Protein AF-A0A935S5B5-F1 (afdb_monomer_lite)

Foldseek 3Di:
DDDDQKDWDWDQDPVRDTDTDQAWIWGFDADPVGATQWIWIWHWDADPNDIDTGTPFTWGWDADPPDNHTDDIDTD

pLDDT: mean 93.51, std 5.33, range [62.81, 98.44]

Structure (mmCIF, N/CA/C/O backbone):
data_AF-A0A935S5B5-F1
#
_entry.id   AF-A0A935S5B5-F1
#
loop_
_atom_site.group_PDB
_atom_site.id
_atom_site.type_symbol
_atom_site.label_atom_id
_atom_site.label_alt_id
_atom_site.label_comp_id
_atom_site.label_asym_id
_atom_site.label_entity_id
_atom_site.label_seq_id
_atom_site.pdbx_PDB_ins_code
_atom_site.Cartn_x
_atom_site.Cartn_y
_atom_site.Cartn_z
_atom_site.occupancy
_atom_site.B_iso_or_equiv
_atom_site.auth_seq_id
_atom_site.auth_comp_id
_atom_site.auth_asym_id
_atom_site.auth_atom_id
_atom_site.pdbx_PDB_model_num
ATOM 1 N N . MET A 1 1 ? -18.143 -7.203 2.633 1.00 62.81 1 MET A N 1
ATOM 2 C CA . MET A 1 1 ? -17.973 -5.797 2.207 1.00 62.81 1 MET A CA 1
ATOM 3 C C . MET A 1 1 ? -16.960 -5.803 1.069 1.00 62.81 1 MET A C 1
ATOM 5 O O . MET A 1 1 ? -15.826 -6.175 1.319 1.00 62.81 1 MET A O 1
ATOM 9 N N . ASN A 1 2 ? -17.361 -5.509 -0.173 1.00 83.75 2 ASN A N 1
ATOM 10 C CA . ASN A 1 2 ? -16.441 -5.566 -1.319 1.00 83.75 2 ASN A CA 1
ATOM 11 C C . ASN A 1 2 ? -15.684 -4.241 -1.434 1.00 83.75 2 ASN A C 1
ATOM 13 O O . ASN A 1 2 ? -16.282 -3.209 -1.750 1.00 83.75 2 ASN A O 1
ATOM 17 N N . ARG A 1 3 ? -14.391 -4.266 -1.114 1.00 90.12 3 ARG A N 1
ATOM 18 C CA . ARG A 1 3 ? -13.453 -3.147 -1.245 1.00 90.12 3 ARG A CA 1
ATOM 19 C C . ARG A 1 3 ? -12.162 -3.674 -1.858 1.00 90.12 3 ARG A C 1
ATOM 21 O O . ARG A 1 3 ? -11.840 -4.848 -1.700 1.00 90.12 3 ARG A O 1
ATOM 28 N N . MET A 1 4 ? -11.457 -2.810 -2.571 1.00 93.00 4 MET A N 1
ATOM 29 C CA . MET A 1 4 ? -10.173 -3.138 -3.173 1.00 93.00 4 MET A CA 1
ATOM 30 C C . MET A 1 4 ? -9.108 -3.234 -2.076 1.00 93.00 4 MET A C 1
ATOM 32 O O . MET A 1 4 ? -8.737 -2.219 -1.509 1.00 93.00 4 MET A O 1
ATOM 36 N N . SER A 1 5 ? -8.629 -4.436 -1.758 1.00 95.50 5 SER A N 1
ATOM 37 C CA . SER A 1 5 ? -7.591 -4.642 -0.733 1.00 95.50 5 SER A CA 1
ATOM 38 C C . SER A 1 5 ? -6.169 -4.636 -1.292 1.00 95.50 5 SER A C 1
ATOM 40 O O . SER A 1 5 ? -5.211 -4.547 -0.529 1.00 95.50 5 SER A O 1
ATOM 42 N N . ALA A 1 6 ?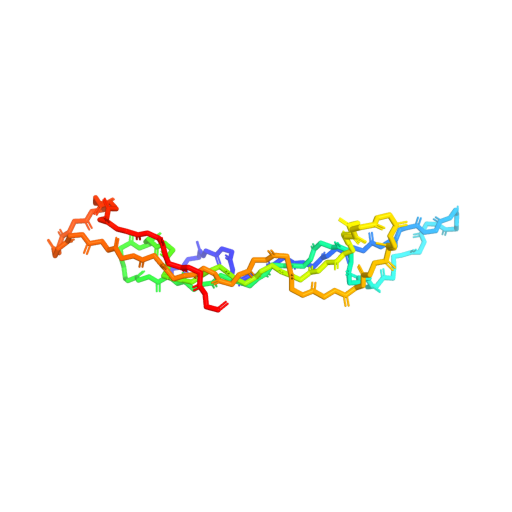 -6.019 -4.765 -2.610 1.00 95.56 6 ALA A N 1
ATOM 43 C CA . ALA A 1 6 ? -4.726 -4.736 -3.270 1.00 95.56 6 ALA A CA 1
ATOM 44 C C . ALA A 1 6 ? -4.837 -4.265 -4.726 1.00 95.56 6 ALA A C 1
ATOM 46 O O . ALA A 1 6 ? -5.841 -4.527 -5.393 1.00 95.56 6 ALA A O 1
ATOM 47 N N . SER A 1 7 ? -3.774 -3.617 -5.202 1.00 94.50 7 SER A N 1
ATOM 48 C CA . SER A 1 7 ? -3.489 -3.335 -6.610 1.00 94.50 7 SER A CA 1
ATOM 49 C C . SER A 1 7 ? -2.139 -3.933 -6.968 1.00 94.50 7 SER A C 1
ATOM 51 O O . SER A 1 7 ? -1.186 -3.808 -6.196 1.00 94.50 7 SER A O 1
ATOM 53 N N . THR A 1 8 ? -2.020 -4.536 -8.145 1.00 94.62 8 THR A N 1
ATOM 54 C CA . THR A 1 8 ? -0.727 -4.982 -8.669 1.00 94.62 8 THR A CA 1
ATOM 55 C C . THR A 1 8 ? -0.536 -4.426 -10.065 1.00 94.62 8 THR A C 1
ATOM 57 O O . THR A 1 8 ? -1.391 -4.619 -10.931 1.00 94.62 8 THR A O 1
ATOM 60 N N . TYR A 1 9 ? 0.584 -3.745 -10.281 1.00 94.56 9 TYR A N 1
ATOM 61 C CA . TYR A 1 9 ? 0.958 -3.246 -11.592 1.00 94.56 9 TYR A CA 1
ATOM 62 C C . TYR A 1 9 ? 1.567 -4.370 -12.434 1.00 94.56 9 TYR A C 1
ATOM 64 O O . TYR A 1 9 ? 2.360 -5.187 -11.960 1.00 94.56 9 TYR A O 1
ATOM 72 N N . TYR A 1 10 ? 1.197 -4.393 -13.711 1.00 94.69 10 TYR A N 1
ATOM 73 C CA . TYR A 1 10 ? 1.769 -5.297 -14.696 1.00 94.69 10 TYR A CA 1
ATOM 74 C C . TYR A 1 10 ? 2.400 -4.481 -15.812 1.00 94.69 10 TYR A C 1
ATOM 76 O O . TYR A 1 10 ? 1.762 -3.602 -16.392 1.00 94.69 10 TYR A O 1
ATOM 84 N N . ASP A 1 11 ? 3.640 -4.819 -16.142 1.00 92.81 11 ASP A N 1
ATOM 85 C CA . ASP A 1 11 ? 4.229 -4.410 -17.406 1.00 92.81 11 ASP A CA 1
ATOM 86 C C . ASP A 1 11 ? 3.609 -5.237 -18.529 1.00 92.81 11 ASP A C 1
ATOM 88 O O . ASP A 1 11 ? 3.446 -6.453 -18.406 1.00 92.81 11 ASP A O 1
ATOM 92 N N . VAL A 1 12 ? 3.274 -4.576 -19.633 1.00 94.62 12 VAL A N 1
ATOM 93 C CA . VAL A 1 12 ? 2.766 -5.233 -20.836 1.00 94.62 12 VAL A CA 1
ATOM 94 C C . VAL A 1 12 ? 3.818 -5.091 -21.923 1.00 94.62 12 VAL A C 1
ATOM 96 O O . VAL A 1 12 ? 4.181 -3.985 -22.320 1.00 94.62 12 VAL A O 1
ATOM 99 N N . SER A 1 13 ? 4.344 -6.223 -22.380 1.00 94.69 13 SER A N 1
ATOM 100 C CA . SER A 1 13 ? 5.338 -6.246 -23.455 1.00 94.69 13 SER A CA 1
ATOM 101 C C . SER A 1 13 ? 4.718 -5.912 -24.817 1.00 94.69 13 SER A C 1
ATOM 103 O O . SER A 1 13 ? 3.503 -5.983 -24.999 1.00 94.69 13 SER A O 1
ATOM 105 N N . ALA A 1 14 ? 5.560 -5.640 -25.820 1.00 95.69 14 ALA A N 1
ATOM 106 C CA . ALA A 1 14 ? 5.115 -5.458 -27.206 1.00 95.69 14 ALA A CA 1
ATOM 107 C C . ALA A 1 14 ? 4.405 -6.700 -27.789 1.00 95.69 14 ALA A C 1
ATOM 109 O O . ALA A 1 14 ? 3.622 -6.578 -28.725 1.00 95.69 14 ALA A O 1
ATOM 110 N N . ALA A 1 15 ? 4.643 -7.886 -27.215 1.00 96.56 15 ALA A N 1
ATOM 111 C CA . ALA A 1 15 ? 3.933 -9.122 -27.546 1.00 96.56 15 ALA A CA 1
ATOM 112 C C . ALA A 1 15 ? 2.595 -9.273 -26.792 1.00 96.56 15 ALA A C 1
ATOM 114 O O . ALA A 1 15 ? 1.998 -10.346 -26.804 1.00 96.56 15 ALA A O 1
ATOM 115 N N . ASN A 1 16 ? 2.129 -8.217 -26.117 1.00 94.94 16 ASN A N 1
ATOM 116 C CA . ASN A 1 16 ? 0.874 -8.166 -25.370 1.00 94.94 16 ASN A CA 1
ATOM 117 C C . ASN A 1 16 ? 0.788 -9.164 -24.197 1.00 94.94 16 ASN A C 1
ATOM 119 O O . ASN A 1 16 ? -0.297 -9.579 -23.789 1.00 94.94 16 ASN A O 1
ATOM 123 N N . VAL A 1 17 ? 1.947 -9.535 -23.646 1.00 96.81 17 VAL A N 1
ATOM 124 C CA . VAL A 1 17 ? 2.072 -10.400 -22.466 1.00 96.81 17 VAL A CA 1
ATOM 125 C C . VAL A 1 17 ? 2.234 -9.529 -21.228 1.00 96.81 17 VAL A C 1
ATOM 127 O O . VAL A 1 17 ? 3.151 -8.705 -21.186 1.00 96.81 17 VAL A O 1
ATOM 130 N N . ALA A 1 18 ? 1.364 -9.734 -20.238 1.00 94.56 18 ALA A N 1
ATOM 131 C CA . ALA A 1 18 ? 1.433 -9.081 -18.938 1.00 94.56 18 ALA A CA 1
ATOM 132 C C . ALA A 1 18 ? 2.395 -9.831 -18.004 1.00 94.56 18 ALA A C 1
ATOM 134 O O . ALA A 1 18 ? 2.272 -11.042 -17.816 1.00 94.56 18 ALA A O 1
ATOM 135 N N . SER A 1 19 ? 3.318 -9.109 -17.378 1.00 94.56 19 SER A N 1
ATOM 136 C CA . SER A 1 19 ? 4.205 -9.621 -16.331 1.00 94.56 19 SER A CA 1
ATOM 137 C C . SER A 1 19 ? 4.081 -8.760 -15.084 1.00 94.56 19 SER A C 1
ATOM 139 O O . SER A 1 19 ? 4.133 -7.534 -15.188 1.00 94.56 19 SER A O 1
ATOM 141 N N . VAL A 1 20 ? 3.939 -9.395 -13.917 1.00 87.06 20 VAL A N 1
ATOM 142 C CA . VAL A 1 20 ? 3.922 -8.690 -12.628 1.00 87.06 20 VAL A CA 1
ATOM 143 C C . VAL A 1 20 ? 5.181 -7.843 -12.525 1.00 87.06 20 VAL A C 1
ATOM 145 O O . VAL A 1 20 ? 6.284 -8.360 -12.722 1.00 87.06 20 VAL A O 1
ATOM 148 N N . SER A 1 21 ? 5.038 -6.568 -12.178 1.00 86.12 21 SER A N 1
ATOM 149 C CA . SER A 1 21 ? 6.193 -5.755 -11.828 1.00 86.12 21 SER A CA 1
ATOM 150 C C . SER A 1 21 ? 5.955 -4.968 -10.558 1.00 86.12 21 SER A C 1
ATOM 152 O O . SER A 1 21 ? 4.835 -4.623 -10.189 1.00 86.12 21 SER A O 1
ATOM 154 N N . ASN A 1 22 ? 7.040 -4.703 -9.840 1.00 85.19 22 ASN A N 1
ATOM 155 C CA . ASN A 1 22 ? 6.978 -3.975 -8.583 1.00 85.19 22 ASN A CA 1
ATOM 156 C C . ASN A 1 22 ? 7.068 -2.465 -8.810 1.00 85.19 22 ASN A C 1
ATOM 158 O O . ASN A 1 22 ? 7.790 -1.792 -8.090 1.00 85.19 22 ASN A O 1
ATOM 162 N N . ARG A 1 23 ? 6.425 -1.939 -9.861 1.00 90.25 23 ARG A N 1
ATOM 163 C CA . ARG A 1 23 ? 6.500 -0.510 -10.199 1.00 90.25 23 ARG A CA 1
ATOM 164 C C . ARG A 1 23 ? 5.535 0.342 -9.388 1.00 90.25 23 ARG A C 1
ATOM 166 O O . ARG A 1 23 ? 5.948 1.406 -8.949 1.00 90.25 23 ARG A O 1
ATOM 173 N N . TYR A 1 24 ? 4.306 -0.130 -9.179 1.00 92.88 24 TYR A N 1
ATOM 174 C CA . TYR A 1 24 ? 3.265 0.566 -8.413 1.00 92.88 24 TYR A CA 1
ATOM 175 C C . TYR A 1 24 ? 2.263 -0.439 -7.834 1.00 92.88 24 TYR A C 1
ATOM 177 O O . TYR A 1 24 ? 1.169 -0.630 -8.364 1.00 92.88 24 TYR A O 1
ATOM 185 N N . ASN A 1 25 ? 2.662 -1.118 -6.766 1.00 95.19 25 ASN A N 1
ATOM 186 C CA . ASN A 1 25 ? 1.814 -2.062 -6.051 1.00 95.19 25 ASN A CA 1
ATOM 187 C C . ASN A 1 25 ? 1.250 -1.405 -4.794 1.00 95.19 25 ASN A C 1
ATOM 189 O O . ASN A 1 25 ? 1.929 -0.621 -4.134 1.00 95.19 25 ASN A O 1
ATOM 193 N N . GLU A 1 26 ? 0.010 -1.745 -4.456 1.00 96.25 26 GLU A N 1
ATOM 194 C CA . GLU A 1 26 ? -0.690 -1.175 -3.308 1.00 96.25 26 GLU A CA 1
ATOM 195 C C . GLU A 1 26 ? -1.352 -2.280 -2.494 1.00 96.25 26 GLU A C 1
ATOM 197 O O . GLU A 1 26 ? -1.946 -3.204 -3.051 1.00 96.25 26 GLU A O 1
ATOM 202 N N . VAL A 1 27 ? -1.296 -2.159 -1.172 1.00 97.06 27 VAL A N 1
ATOM 203 C CA . VAL A 1 27 ? -2.051 -2.990 -0.233 1.00 97.06 27 VAL A CA 1
ATOM 204 C C . VAL A 1 27 ? -2.791 -2.069 0.725 1.00 97.06 27 VAL A C 1
ATOM 206 O O . VAL A 1 27 ? -2.186 -1.192 1.346 1.00 97.06 27 VAL A O 1
ATOM 209 N N . LEU A 1 28 ? -4.103 -2.274 0.836 1.00 97.50 28 LEU A N 1
ATOM 210 C CA . LEU A 1 28 ? -5.002 -1.460 1.644 1.00 97.50 28 LEU A CA 1
ATOM 211 C C . LEU A 1 28 ? -5.766 -2.326 2.640 1.00 97.50 28 LEU A C 1
ATOM 213 O O . LEU A 1 28 ? -6.258 -3.408 2.311 1.00 97.50 28 LEU A O 1
ATOM 217 N N . THR A 1 29 ? -5.932 -1.808 3.851 1.00 97.31 29 THR A N 1
ATOM 218 C CA . THR A 1 29 ? -6.846 -2.382 4.847 1.00 97.31 29 THR A CA 1
ATOM 219 C C . THR A 1 29 ? -7.943 -1.390 5.186 1.00 97.31 29 THR A C 1
ATOM 221 O O . THR A 1 29 ? -7.784 -0.191 4.966 1.00 97.31 29 THR A O 1
ATOM 224 N N . TYR A 1 30 ? -9.068 -1.880 5.707 1.00 96.75 30 TYR A N 1
ATOM 225 C CA . TYR A 1 30 ? -10.229 -1.048 6.001 1.00 96.75 30 TYR A CA 1
ATOM 226 C C . TYR A 1 30 ? -10.857 -1.393 7.347 1.00 96.75 30 TYR A C 1
ATOM 228 O O . TYR A 1 30 ? -10.827 -2.547 7.775 1.00 96.75 30 TYR 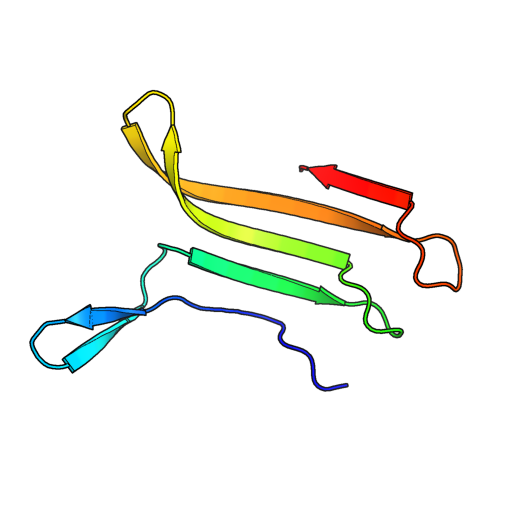A O 1
ATOM 236 N N . ASP A 1 31 ? -11.486 -0.403 7.977 1.00 94.38 31 ASP A N 1
ATOM 237 C CA . ASP A 1 31 ? -12.390 -0.630 9.102 1.00 94.38 31 ASP A CA 1
ATOM 238 C C . ASP A 1 31 ? -13.790 -1.076 8.633 1.00 94.38 31 ASP A C 1
ATOM 240 O O . ASP A 1 31 ? -14.109 -1.093 7.441 1.00 94.38 31 ASP A O 1
ATOM 244 N N . ILE A 1 32 ? -14.666 -1.406 9.588 1.00 93.06 32 ILE A N 1
ATOM 245 C CA . ILE A 1 32 ? -16.038 -1.867 9.306 1.00 93.06 32 ILE A CA 1
ATOM 246 C C . ILE A 1 32 ? -16.920 -0.816 8.605 1.00 93.06 32 ILE A C 1
ATOM 248 O O . ILE A 1 32 ? -17.951 -1.162 8.032 1.00 93.06 32 ILE A O 1
ATOM 252 N N . ARG A 1 33 ? -16.545 0.469 8.674 1.00 92.81 33 ARG A N 1
ATOM 253 C CA . ARG A 1 33 ? -17.237 1.594 8.024 1.00 92.81 33 ARG A CA 1
ATOM 254 C C . ARG A 1 33 ? -16.663 1.872 6.631 1.00 92.81 33 ARG A C 1
ATOM 256 O O . ARG A 1 33 ? -17.270 2.616 5.863 1.00 92.81 33 ARG A O 1
ATOM 263 N N . GLY A 1 34 ? -15.561 1.215 6.267 1.00 94.12 34 GLY A N 1
ATOM 264 C CA . GLY A 1 34 ? -14.912 1.315 4.966 1.00 94.12 34 GLY A CA 1
ATOM 265 C C . GLY A 1 34 ? -13.875 2.425 4.876 1.00 94.12 34 GLY A C 1
ATOM 266 O O . GLY A 1 34 ? -13.514 2.798 3.761 1.00 94.12 34 GLY A O 1
ATOM 267 N N . ASN A 1 35 ? -13.399 2.950 6.004 1.00 96.06 35 ASN A N 1
ATOM 268 C CA . ASN A 1 35 ? -12.251 3.853 6.001 1.00 96.06 35 ASN A CA 1
ATOM 269 C C . ASN A 1 35 ? -10.968 3.053 5.839 1.00 96.06 35 ASN A C 1
ATOM 271 O O . ASN A 1 35 ? -10.857 1.976 6.422 1.00 96.06 35 ASN A O 1
ATOM 275 N N . ILE A 1 36 ? -10.015 3.580 5.074 1.00 97.12 36 ILE A N 1
ATOM 276 C CA . ILE A 1 36 ? -8.696 2.963 4.907 1.00 97.12 36 ILE A CA 1
ATOM 277 C C . ILE A 1 36 ? -7.979 3.023 6.254 1.00 97.12 36 ILE A C 1
ATOM 279 O O . ILE A 1 36 ? -7.856 4.104 6.801 1.00 97.12 36 ILE A O 1
ATOM 283 N N . LEU A 1 37 ? -7.498 1.904 6.788 1.00 96.94 37 LEU A N 1
ATOM 284 C CA . LEU A 1 37 ? -6.692 1.878 8.015 1.00 96.94 37 LEU A CA 1
ATOM 285 C C . LEU A 1 37 ? -5.201 1.956 7.700 1.00 96.94 37 LEU A C 1
ATOM 287 O O . LEU A 1 37 ? -4.468 2.698 8.348 1.00 96.94 37 LEU A O 1
ATOM 291 N N . THR A 1 38 ? -4.759 1.228 6.677 1.00 97.88 38 THR A N 1
ATOM 292 C CA . THR A 1 38 ? -3.373 1.255 6.212 1.00 97.88 38 THR A CA 1
ATOM 293 C C . THR A 1 38 ? -3.306 1.335 4.694 1.00 97.88 38 THR A C 1
ATOM 295 O O . THR A 1 38 ? -4.150 0.760 4.005 1.00 97.88 38 THR A O 1
ATOM 298 N N . LEU A 1 39 ? -2.292 2.039 4.190 1.00 97.56 39 LEU A N 1
ATOM 299 C CA . LEU A 1 39 ? -1.881 2.037 2.788 1.00 97.56 39 LEU A CA 1
ATOM 300 C C . LEU A 1 39 ? -0.383 1.753 2.736 1.00 97.56 39 LEU A C 1
ATOM 302 O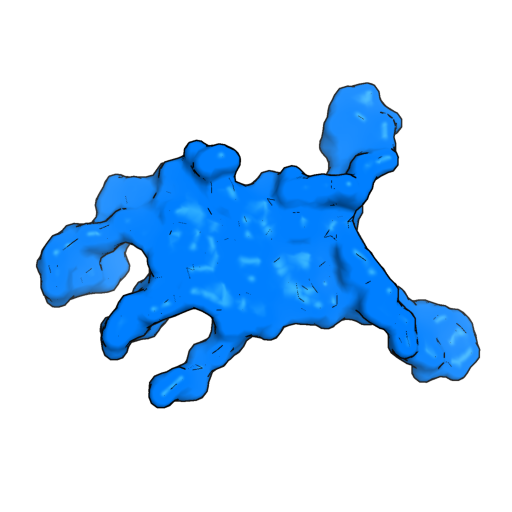 O . LEU A 1 39 ? 0.421 2.573 3.176 1.00 97.56 39 LEU A O 1
ATOM 306 N N . ASN A 1 40 ? -0.019 0.607 2.175 1.00 97.06 40 ASN A N 1
ATOM 307 C CA . ASN A 1 40 ? 1.364 0.294 1.849 1.00 97.06 40 ASN A CA 1
ATOM 308 C C . ASN A 1 40 ? 1.519 0.336 0.328 1.00 97.06 40 ASN A C 1
ATOM 310 O O . ASN A 1 40 ? 0.856 -0.430 -0.376 1.00 97.06 40 ASN A O 1
ATOM 314 N N . ARG A 1 41 ? 2.352 1.255 -0.165 1.00 95.81 41 ARG A N 1
ATOM 315 C CA . ARG A 1 41 ? 2.710 1.355 -1.580 1.00 95.81 41 ARG A CA 1
ATOM 316 C C . ARG A 1 41 ? 4.163 0.972 -1.751 1.00 95.81 41 ARG A C 1
ATOM 318 O O . ARG A 1 41 ? 5.044 1.596 -1.162 1.00 95.81 41 ARG A O 1
ATOM 325 N N . THR A 1 42 ? 4.415 -0.002 -2.609 1.00 95.19 42 THR A N 1
ATOM 326 C CA . THR A 1 42 ? 5.762 -0.381 -3.030 1.00 95.19 42 THR A CA 1
ATOM 327 C C . THR A 1 42 ? 5.893 -0.159 -4.520 1.00 95.19 42 THR A C 1
ATOM 329 O O . THR A 1 42 ? 4.940 -0.314 -5.289 1.00 95.19 42 THR A O 1
ATOM 332 N N . GLY A 1 43 ? 7.071 0.259 -4.948 1.00 95.44 43 GLY A N 1
ATOM 333 C CA . GLY A 1 43 ? 7.196 0.695 -6.314 1.00 95.44 43 GLY A CA 1
ATOM 334 C C . GLY A 1 43 ? 8.589 1.100 -6.728 1.00 95.44 43 GLY A C 1
ATOM 335 O O . GLY A 1 43 ? 9.546 1.062 -5.955 1.00 95.44 43 GLY A O 1
ATOM 336 N N . TYR A 1 44 ? 8.660 1.516 -7.982 1.00 93.62 44 TYR A N 1
ATOM 337 C CA . TYR A 1 44 ? 9.824 2.152 -8.559 1.00 93.62 44 TYR A CA 1
ATOM 338 C C . TYR A 1 44 ? 9.749 3.654 -8.295 1.00 93.62 44 TYR A C 1
ATOM 340 O O . TYR A 1 44 ? 8.776 4.305 -8.679 1.00 93.62 44 TYR A O 1
ATOM 348 N N . TYR A 1 45 ? 10.769 4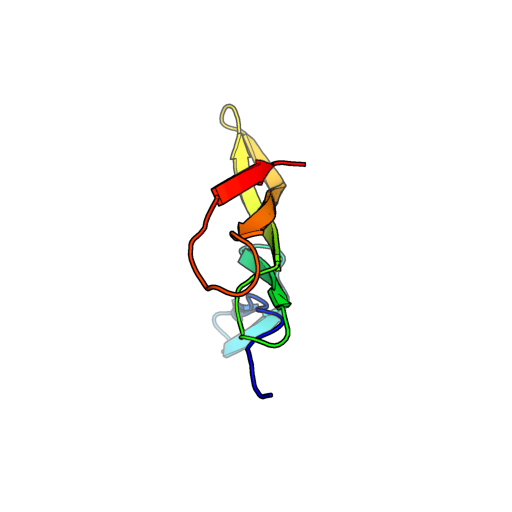.209 -7.652 1.00 89.56 45 TYR A N 1
ATOM 349 C CA . TYR A 1 45 ? 10.858 5.636 -7.356 1.00 89.56 45 TYR A CA 1
ATOM 350 C C . TYR A 1 45 ? 12.291 6.134 -7.538 1.00 89.56 45 TYR A C 1
ATOM 352 O O . TYR A 1 45 ? 13.248 5.355 -7.567 1.00 89.56 45 TYR A O 1
ATOM 360 N N . THR A 1 46 ? 12.426 7.449 -7.686 1.00 89.94 46 THR A N 1
ATOM 361 C CA . THR A 1 46 ? 13.723 8.112 -7.808 1.00 89.94 46 THR A CA 1
ATOM 362 C C . THR A 1 46 ? 14.074 8.769 -6.484 1.00 89.94 46 THR A C 1
ATOM 364 O O . THR A 1 46 ? 13.317 9.608 -5.998 1.00 89.94 46 THR A O 1
ATOM 367 N N . ASP A 1 47 ? 15.237 8.429 -5.940 1.00 84.69 47 ASP A N 1
ATOM 368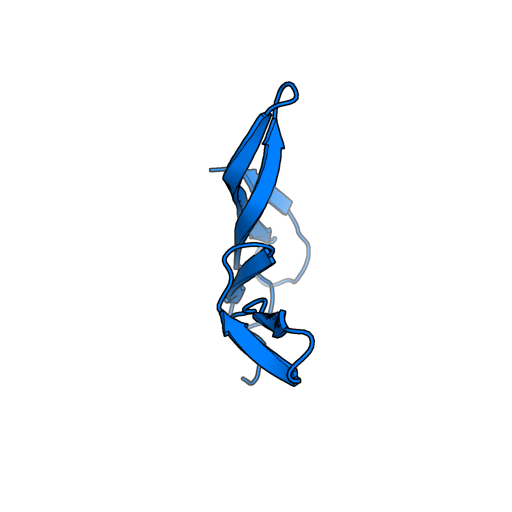 C CA . ASP A 1 47 ? 15.803 9.039 -4.738 1.00 84.69 47 ASP A CA 1
ATOM 369 C C . ASP A 1 47 ? 17.236 9.491 -5.013 1.00 84.69 47 ASP A C 1
ATOM 371 O O . ASP A 1 47 ? 18.049 8.729 -5.536 1.00 84.69 47 ASP A O 1
ATOM 375 N N . ALA A 1 48 ? 17.527 10.762 -4.731 1.00 86.12 48 ALA A N 1
ATOM 376 C CA . ALA A 1 48 ? 18.825 11.394 -4.985 1.00 86.12 48 ALA A CA 1
ATOM 377 C C . ALA A 1 48 ? 19.420 11.107 -6.390 1.00 86.12 48 ALA A C 1
ATOM 379 O O . ALA A 1 48 ? 20.632 10.980 -6.555 1.00 86.12 48 ALA A O 1
ATOM 380 N N . GLY A 1 49 ? 18.568 10.991 -7.416 1.00 88.12 49 GLY A N 1
ATOM 381 C CA . GLY A 1 49 ? 18.978 10.706 -8.799 1.00 88.12 49 GLY A CA 1
ATOM 382 C C . GLY A 1 49 ? 19.243 9.228 -9.115 1.00 88.12 49 GLY A C 1
ATOM 383 O O . GLY A 1 49 ? 19.566 8.908 -10.257 1.00 88.12 49 GLY A O 1
ATOM 384 N N . SER A 1 50 ? 19.074 8.328 -8.146 1.00 90.19 50 SER A N 1
ATOM 385 C CA . SER A 1 50 ? 19.111 6.878 -8.344 1.00 90.19 50 SER A CA 1
ATOM 386 C C . SER A 1 50 ? 17.704 6.307 -8.399 1.00 90.19 50 SER A C 1
ATOM 388 O O . SER A 1 50 ? 16.820 6.710 -7.646 1.00 90.19 50 SER A O 1
ATOM 390 N N . CYS A 1 51 ? 17.499 5.337 -9.281 1.00 90.25 51 CYS A N 1
ATOM 391 C CA . CYS A 1 51 ? 16.222 4.658 -9.386 1.00 90.25 51 CYS A CA 1
ATOM 392 C C . CYS A 1 51 ? 16.214 3.369 -8.567 1.00 90.25 51 CYS A C 1
ATOM 394 O O . CYS A 1 51 ? 17.054 2.492 -8.783 1.00 90.25 51 CYS A O 1
ATOM 396 N N . LEU A 1 52 ? 15.244 3.240 -7.667 1.00 91.19 52 LEU A N 1
ATOM 397 C CA . LEU A 1 52 ? 15.169 2.155 -6.695 1.00 91.19 52 LEU A CA 1
ATOM 398 C C . LEU A 1 52 ? 13.784 1.508 -6.706 1.00 91.19 52 LEU A C 1
ATOM 400 O O . LEU A 1 52 ? 12.781 2.147 -7.012 1.00 91.19 52 LEU A O 1
ATOM 404 N N . TYR A 1 53 ? 13.745 0.228 -6.337 1.00 92.69 53 TYR A N 1
ATOM 405 C CA . TYR A 1 53 ? 12.514 -0.487 -6.019 1.00 92.69 53 TYR A CA 1
ATOM 406 C C . TYR A 1 53 ? 12.410 -0.629 -4.502 1.00 92.69 53 TYR A C 1
ATOM 408 O O . TYR A 1 53 ? 13.184 -1.382 -3.911 1.00 92.69 53 TYR A O 1
ATOM 416 N N . ASN A 1 54 ? 11.486 0.091 -3.868 1.00 92.62 54 ASN A N 1
ATOM 417 C CA . ASN A 1 54 ? 11.266 0.008 -2.421 1.00 92.62 54 ASN A CA 1
ATOM 418 C C . ASN A 1 54 ? 9.862 0.509 -2.037 1.00 92.62 54 ASN A C 1
ATOM 420 O O . ASN A 1 54 ? 9.013 0.754 -2.896 1.00 92.62 54 ASN A O 1
ATOM 424 N N . THR A 1 55 ? 9.613 0.644 -0.738 1.00 92.94 55 THR A N 1
ATOM 425 C CA . THR A 1 55 ? 8.458 1.345 -0.183 1.00 92.94 55 THR A CA 1
ATOM 426 C C . THR A 1 55 ? 8.430 2.795 -0.663 1.00 92.94 55 THR A C 1
ATOM 428 O O . THR A 1 55 ? 9.370 3.550 -0.428 1.00 92.94 55 THR A O 1
ATOM 431 N N . ILE A 1 56 ? 7.329 3.171 -1.312 1.00 93.56 56 ILE A N 1
ATOM 432 C CA . ILE A 1 56 ? 6.980 4.559 -1.624 1.00 93.56 56 ILE A CA 1
ATOM 433 C C . ILE A 1 56 ? 6.249 5.159 -0.419 1.00 93.56 56 ILE A C 1
ATOM 435 O O . ILE A 1 56 ? 6.594 6.246 0.033 1.00 93.56 56 ILE A O 1
ATOM 439 N N . ASP A 1 57 ? 5.282 4.422 0.140 1.00 94.44 57 ASP A N 1
ATOM 440 C CA . ASP A 1 57 ? 4.515 4.851 1.308 1.00 94.44 57 ASP A CA 1
ATOM 441 C C . ASP A 1 57 ? 4.215 3.690 2.245 1.00 94.44 57 ASP A C 1
ATOM 443 O O . ASP A 1 57 ? 3.915 2.575 1.818 1.00 94.44 57 ASP A O 1
ATOM 447 N N . ASN A 1 58 ? 4.202 3.997 3.535 1.00 96.44 58 ASN A N 1
ATOM 448 C CA . ASN A 1 58 ? 3.770 3.095 4.589 1.00 96.44 58 ASN A CA 1
ATOM 449 C C . ASN A 1 58 ? 2.916 3.889 5.578 1.00 96.44 58 ASN A C 1
ATOM 451 O O . ASN A 1 58 ? 3.413 4.389 6.586 1.00 96.44 58 ASN A O 1
ATOM 455 N N . LEU A 1 59 ? 1.645 4.092 5.231 1.00 98.12 59 LEU A N 1
ATOM 456 C CA . LEU A 1 59 ? 0.751 4.995 5.948 1.00 98.12 59 LEU A CA 1
ATOM 457 C C . LEU A 1 59 ? -0.220 4.238 6.844 1.00 98.12 59 LEU A C 1
ATOM 459 O O . LEU A 1 59 ? -0.838 3.255 6.432 1.00 98.12 59 LEU A O 1
ATOM 463 N N . THR A 1 60 ? -0.413 4.774 8.046 1.00 98.44 60 THR A N 1
ATOM 464 C CA . THR A 1 60 ? -1.506 4.414 8.954 1.00 98.44 60 THR A CA 1
ATOM 465 C C . THR A 1 60 ? -2.434 5.610 9.123 1.00 98.44 60 THR A C 1
ATOM 467 O O . THR A 1 60 ? -1.989 6.696 9.500 1.00 98.44 60 THR A O 1
ATOM 470 N N . TYR A 1 61 ? -3.724 5.412 8.862 1.00 98.06 61 TYR A N 1
ATOM 471 C CA . TYR A 1 61 ? -4.754 6.440 8.970 1.00 98.06 61 TYR A CA 1
ATOM 472 C C . TYR A 1 61 ? -5.572 6.245 10.243 1.00 98.06 61 TYR A C 1
ATOM 474 O O . TYR A 1 61 ? -6.116 5.171 10.501 1.00 98.06 61 TYR A O 1
ATOM 482 N N . ASN A 1 62 ? -5.700 7.318 11.017 1.00 97.88 62 ASN A N 1
ATOM 483 C CA . ASN A 1 62 ? -6.510 7.349 12.225 1.00 97.88 62 ASN A CA 1
ATOM 484 C C . ASN A 1 62 ? -7.742 8.217 11.998 1.00 97.88 62 ASN A C 1
ATOM 486 O O . ASN A 1 62 ? -7.663 9.285 11.389 1.00 97.88 62 ASN A O 1
ATOM 490 N N . TYR A 1 63 ? -8.876 7.773 12.528 1.00 97.88 63 TYR A N 1
ATOM 491 C CA . TYR A 1 63 ? -10.151 8.472 12.420 1.00 97.88 63 TYR A CA 1
ATOM 492 C C . TYR A 1 63 ? -10.691 8.791 13.806 1.00 97.88 63 TYR A C 1
ATOM 494 O O . TYR A 1 63 ? -10.418 8.082 14.777 1.00 97.88 63 TYR A O 1
ATOM 502 N N . ALA A 1 64 ? -11.479 9.859 13.904 1.00 97.31 64 ALA A N 1
ATOM 503 C CA . ALA A 1 64 ? -12.203 10.152 15.126 1.00 97.31 64 ALA A CA 1
ATOM 504 C C . ALA A 1 64 ? -13.209 9.026 15.414 1.00 97.31 64 ALA A C 1
ATOM 506 O O . ALA A 1 64 ? -13.778 8.413 14.507 1.00 97.31 64 ALA A O 1
ATOM 507 N N . ALA A 1 65 ? -13.410 8.743 16.701 1.00 94.31 65 ALA A N 1
ATOM 508 C CA . ALA A 1 65 ? -14.227 7.618 17.130 1.00 94.31 65 ALA A CA 1
ATOM 509 C C . ALA A 1 65 ? -15.631 7.669 16.505 1.00 94.31 65 ALA A C 1
ATOM 511 O O . ALA A 1 65 ? -16.305 8.70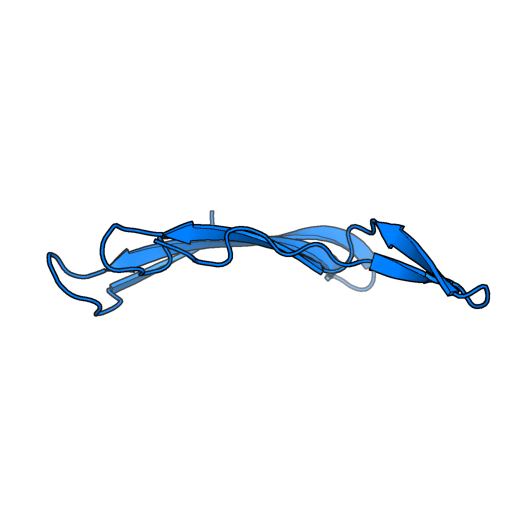2 16.525 1.00 94.31 65 ALA A O 1
ATOM 512 N N . ASN A 1 66 ? -16.066 6.523 15.978 1.00 90.94 66 ASN A N 1
ATOM 513 C CA . ASN A 1 66 ? -17.402 6.301 15.420 1.00 90.94 66 ASN A CA 1
ATOM 514 C C . ASN A 1 66 ? -17.786 7.209 14.236 1.00 90.94 66 ASN A C 1
ATOM 516 O O . ASN A 1 66 ? -18.971 7.356 13.944 1.00 90.94 66 ASN A O 1
ATOM 520 N N . ASN A 1 67 ? -16.821 7.802 13.525 1.00 94.31 67 ASN A N 1
ATOM 521 C CA . ASN A 1 67 ? -17.096 8.573 12.312 1.00 94.31 67 ASN A CA 1
ATOM 522 C C . ASN A 1 67 ? -15.970 8.441 11.268 1.00 94.31 67 ASN A C 1
ATOM 524 O O . ASN A 1 67 ? -14.953 7.796 11.497 1.00 94.31 67 ASN A O 1
ATOM 528 N N . ASN A 1 68 ? -16.166 9.049 10.098 1.00 96.38 68 ASN A N 1
ATOM 529 C CA . ASN A 1 68 ? -15.230 8.970 8.968 1.00 96.38 68 ASN A CA 1
ATOM 530 C C . ASN A 1 68 ? -14.305 10.200 8.880 1.00 96.38 68 ASN A C 1
ATOM 532 O O . ASN A 1 68 ? -13.728 10.480 7.831 1.00 96.38 68 ASN A O 1
ATOM 536 N N . LYS A 1 69 ? -14.177 10.974 9.968 1.00 97.69 69 LYS A N 1
ATOM 537 C CA . LYS A 1 69 ? -13.307 12.150 10.017 1.00 97.69 69 LYS A CA 1
ATOM 538 C C . LYS A 1 69 ? -11.880 11.705 10.305 1.00 97.69 69 LYS A C 1
ATOM 540 O O . LYS A 1 69 ? -11.594 11.238 11.405 1.00 97.69 69 LYS A O 1
ATOM 545 N N . LEU A 1 70 ? -10.994 11.891 9.332 1.00 97.88 70 LEU A N 1
ATOM 546 C CA . LEU A 1 70 ? -9.565 11.654 9.500 1.00 97.88 70 LEU A CA 1
ATOM 547 C C . LEU A 1 70 ? -8.998 12.589 10.582 1.00 97.88 70 LEU A C 1
ATOM 549 O O . LEU A 1 70 ? -9.268 13.792 10.572 1.00 97.88 70 LEU A O 1
ATOM 553 N N . THR A 1 71 ? -8.228 12.037 11.515 1.00 98.12 71 THR A N 1
ATOM 554 C CA . THR A 1 71 ? -7.535 12.788 12.573 1.00 98.12 71 THR A CA 1
ATOM 555 C C . THR A 1 71 ? -6.040 12.871 12.321 1.00 98.12 71 THR A C 1
ATOM 557 O O . THR A 1 71 ? -5.446 13.913 12.589 1.00 98.12 71 THR A O 1
ATOM 560 N N . SER A 1 72 ? -5.431 11.814 11.784 1.00 97.69 72 SER A N 1
ATOM 561 C CA . SER A 1 72 ? -4.024 11.824 11.387 1.00 97.69 72 SER A CA 1
ATOM 562 C C . SER A 1 72 ? -3.715 10.769 10.331 1.00 97.69 72 SER A C 1
ATOM 564 O O . SER A 1 72 ? -4.413 9.763 10.208 1.00 97.69 72 SER A O 1
ATOM 566 N N . ALA A 1 73 ? -2.634 11.006 9.592 1.00 97.56 73 ALA A N 1
ATOM 567 C CA . ALA A 1 73 ? -1.959 10.017 8.769 1.00 97.56 73 ALA A CA 1
ATOM 568 C C . ALA A 1 73 ? -0.488 9.995 9.194 1.00 97.56 73 ALA A C 1
ATOM 570 O O . ALA A 1 73 ? 0.150 11.047 9.249 1.00 97.56 73 ALA A O 1
ATOM 571 N N . LEU A 1 74 ? 0.017 8.821 9.557 1.00 97.38 74 LEU A N 1
ATOM 572 C CA . LEU A 1 74 ? 1.377 8.630 10.057 1.00 97.38 74 LEU A CA 1
ATOM 573 C C . LEU A 1 74 ? 2.157 7.761 9.074 1.00 97.38 74 LEU A C 1
ATOM 575 O O . LEU A 1 74 ? 1.623 6.749 8.622 1.00 97.38 74 LEU A O 1
ATOM 579 N N . SER A 1 75 ? 3.398 8.137 8.773 1.00 93.50 75 SER A N 1
ATOM 580 C CA . SER A 1 75 ? 4.352 7.299 8.040 1.00 93.50 75 SER A CA 1
ATOM 581 C C . SER A 1 75 ? 5.137 6.418 9.014 1.00 93.50 75 SER A C 1
ATOM 583 O O . SER A 1 75 ? 5.651 6.937 10.009 1.00 93.50 75 SER A O 1
ATOM 585 N N . GLY A 1 76 ? 5.211 5.116 8.736 1.00 77.44 76 GLY A N 1
ATOM 586 C CA . GLY A 1 76 ? 6.045 4.152 9.465 1.00 77.44 76 GLY A CA 1
ATOM 587 C C . GLY A 1 76 ? 7.415 3.940 8.848 1.00 77.44 76 GLY A C 1
ATOM 588 O O . GLY A 1 76 ? 7.551 4.188 7.630 1.00 77.44 76 GLY A O 1
#

Sequence (76 aa):
MNRMSASTYYDVSAANVASVSNRYNEVLTYDIRGNILTLNRTGYYTDAGSCLYNTIDNLTYNYAANNNKLTSALSG

Secondary structure (DSSP, 8-state):
-----EE--EEE-TTS-EEE-TTEEEEEEE-TT--EEEEEEEEEEEETTEEEEEEEEEEEEEE-TTS--EEEEEE-

Radius of gyration: 15.72 Å; chains: 1; bounding box: 37×23×45 Å